Protein AF-A0A235FJE6-F1 (afdb_monomer_lite)

pLDDT: mean 90.98, std 10.03, range [53.72, 97.62]

Sequence (51 aa):
MTTLKDQLDNCQYLLARARIAGDDDAVRRFSERRELLVRQLASLRSHLRAV

Structure (mmCIF, N/CA/C/O backbone):
data_AF-A0A235FJE6-F1
#
_entry.id   AF-A0A235FJE6-F1
#
loop_
_atom_site.group_PDB
_atom_site.id
_atom_site.type_symbol
_atom_site.label_atom_id
_atom_site.label_alt_id
_atom_site.label_comp_id
_atom_site.label_asym_id
_atom_site.label_entity_id
_atom_site.label_seq_id
_atom_site.pdbx_PDB_ins_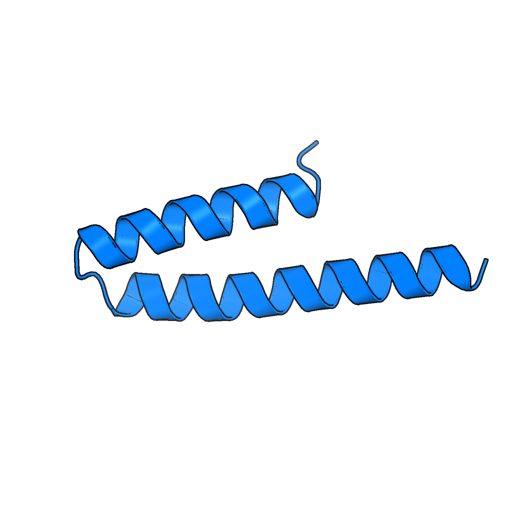code
_atom_site.Cartn_x
_atom_site.Cartn_y
_atom_site.Cartn_z
_atom_site.occupancy
_atom_site.B_iso_or_equiv
_atom_site.auth_seq_id
_atom_site.auth_comp_id
_atom_site.auth_asym_id
_atom_site.auth_atom_id
_atom_site.pdbx_PDB_model_num
ATOM 1 N N . MET A 1 1 ? -5.742 15.342 8.093 1.00 53.72 1 MET A N 1
ATOM 2 C CA . MET A 1 1 ? -5.285 14.042 8.637 1.00 53.72 1 MET A CA 1
ATOM 3 C C . MET A 1 1 ? -5.607 12.977 7.610 1.00 53.72 1 MET A C 1
ATOM 5 O O . MET A 1 1 ? -6.744 12.933 7.170 1.00 53.72 1 MET A O 1
ATOM 9 N N . THR A 1 2 ? -4.629 12.184 7.181 1.00 78.31 2 THR A N 1
ATOM 10 C CA . THR A 1 2 ? -4.845 11.052 6.268 1.00 78.31 2 THR A CA 1
ATOM 11 C C . THR A 1 2 ? -5.265 9.823 7.064 1.00 78.31 2 THR A C 1
ATOM 13 O O . THR A 1 2 ? -4.603 9.454 8.034 1.00 78.31 2 THR A O 1
ATOM 16 N N . THR A 1 3 ? -6.371 9.192 6.680 1.00 90.25 3 THR A N 1
ATOM 17 C CA . THR A 1 3 ? -6.863 7.974 7.336 1.00 90.25 3 THR A CA 1
ATOM 18 C C . THR A 1 3 ? -6.118 6.735 6.831 1.00 90.25 3 THR A C 1
ATOM 20 O O . THR A 1 3 ? -5.488 6.759 5.772 1.00 90.25 3 THR A O 1
ATOM 23 N N . LEU A 1 4 ? -6.206 5.612 7.556 1.00 88.94 4 LEU A N 1
ATOM 24 C CA . LEU A 1 4 ? -5.663 4.326 7.085 1.00 88.94 4 LEU A CA 1
ATOM 25 C C . LEU A 1 4 ? -6.277 3.889 5.745 1.00 88.94 4 LEU A C 1
ATOM 27 O O . LEU A 1 4 ? -5.602 3.247 4.943 1.00 88.94 4 LEU A O 1
ATOM 31 N N . LYS A 1 5 ? -7.537 4.263 5.490 1.00 89.81 5 LYS A N 1
ATOM 32 C CA . LYS A 1 5 ? -8.205 4.014 4.213 1.00 89.81 5 LYS A CA 1
ATOM 33 C C . LYS A 1 5 ? -7.565 4.831 3.087 1.00 89.81 5 LYS A C 1
ATOM 35 O O . LYS A 1 5 ? -7.181 4.246 2.084 1.00 89.81 5 LYS A O 1
ATOM 40 N N . ASP A 1 6 ? -7.337 6.128 3.298 1.00 93.25 6 ASP A N 1
ATOM 41 C CA . ASP A 1 6 ? -6.688 6.990 2.293 1.00 93.25 6 ASP A CA 1
ATOM 42 C C . ASP A 1 6 ? -5.267 6.510 1.966 1.00 93.25 6 ASP A C 1
ATOM 44 O O . ASP A 1 6 ? -4.818 6.554 0.820 1.00 93.25 6 ASP A O 1
ATOM 48 N N . GLN A 1 7 ? -4.544 6.012 2.975 1.00 93.50 7 GLN A N 1
ATOM 49 C CA . GLN A 1 7 ? -3.220 5.424 2.776 1.00 93.50 7 GLN A CA 1
ATOM 50 C C . GLN A 1 7 ? -3.278 4.135 1.950 1.00 93.50 7 GLN A C 1
ATOM 52 O O . GLN A 1 7 ? -2.388 3.905 1.128 1.00 93.50 7 GLN A O 1
ATOM 57 N N . LEU A 1 8 ? -4.305 3.304 2.152 1.00 94.31 8 LEU A N 1
ATOM 58 C CA . LEU A 1 8 ? -4.508 2.080 1.383 1.00 94.31 8 LEU A CA 1
ATOM 59 C C . LEU A 1 8 ? -4.865 2.391 -0.072 1.00 94.31 8 LEU A C 1
ATOM 61 O O . LEU A 1 8 ? -4.246 1.819 -0.969 1.00 94.31 8 LEU A O 1
ATOM 65 N N . ASP A 1 9 ? -5.785 3.327 -0.301 1.00 94.81 9 ASP A N 1
ATOM 66 C CA . ASP A 1 9 ? -6.209 3.743 -1.642 1.00 94.81 9 ASP A CA 1
ATOM 67 C C . ASP A 1 9 ? -5.023 4.332 -2.426 1.00 94.81 9 ASP A C 1
ATOM 69 O O . ASP A 1 9 ? -4.745 3.930 -3.559 1.00 94.81 9 ASP A O 1
ATOM 73 N N . ASN A 1 10 ? -4.223 5.192 -1.787 1.00 95.50 10 ASN A N 1
ATOM 74 C CA . ASN A 1 10 ? -2.999 5.716 -2.393 1.00 95.50 10 ASN A CA 1
ATOM 75 C C . ASN A 1 10 ? -1.957 4.613 -2.668 1.00 95.50 10 ASN A C 1
ATOM 77 O O . ASN A 1 10 ? -1.304 4.611 -3.712 1.00 95.50 10 ASN A O 1
ATOM 81 N N . CYS A 1 11 ? -1.802 3.643 -1.762 1.00 96.25 11 CYS A N 1
ATOM 82 C CA . CYS A 1 11 ? -0.887 2.520 -1.971 1.00 96.25 11 CYS A CA 1
ATOM 83 C C . CYS A 1 11 ? -1.308 1.659 -3.172 1.00 96.25 11 CYS A C 1
ATOM 85 O O . CYS A 1 11 ? -0.452 1.198 -3.926 1.00 96.25 11 CYS A O 1
ATOM 87 N N . GLN A 1 12 ? -2.612 1.456 -3.372 1.00 95.88 12 GLN A N 1
ATOM 88 C CA . GLN A 1 12 ? -3.143 0.732 -4.528 1.00 95.88 12 GLN A CA 1
ATOM 89 C C . GLN A 1 12 ? -2.926 1.506 -5.830 1.00 95.88 12 GLN A C 1
ATOM 91 O O . GLN A 1 12 ? -2.514 0.911 -6.826 1.00 95.88 12 GLN A O 1
ATOM 96 N N . TYR A 1 13 ? -3.125 2.826 -5.809 1.00 96.56 13 TYR A N 1
ATOM 97 C CA . TYR A 1 13 ? -2.828 3.693 -6.947 1.00 96.56 13 TYR A CA 1
ATOM 98 C C . TYR A 1 13 ? -1.348 3.616 -7.361 1.00 96.56 13 TYR A C 1
ATOM 100 O O . TYR A 1 13 ? -1.033 3.387 -8.531 1.00 96.56 13 TYR A O 1
ATOM 108 N N . LEU A 1 14 ? -0.426 3.733 -6.400 1.00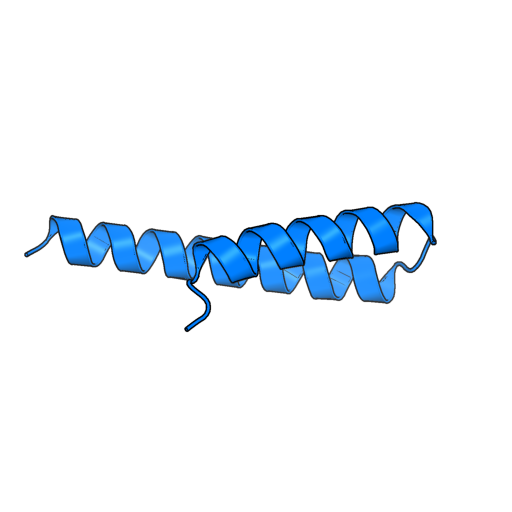 96.19 14 LEU A N 1
ATOM 109 C CA . LEU A 1 14 ? 1.014 3.650 -6.664 1.00 96.19 14 LEU A CA 1
ATOM 110 C C . LEU A 1 14 ? 1.443 2.263 -7.155 1.00 96.19 14 LEU A C 1
ATOM 112 O O . LEU A 1 14 ? 2.276 2.166 -8.053 1.00 96.19 14 LEU A O 1
ATOM 116 N N . LEU A 1 15 ? 0.841 1.198 -6.624 1.00 96.81 15 LEU A N 1
ATOM 117 C CA . LEU A 1 15 ? 1.072 -0.168 -7.089 1.00 96.81 15 LEU A CA 1
ATOM 118 C C . LEU A 1 15 ? 0.623 -0.355 -8.546 1.00 96.81 15 LEU A C 1
ATOM 120 O O . LEU A 1 15 ? 1.354 -0.943 -9.339 1.00 96.81 15 LEU A O 1
ATOM 124 N N . ALA A 1 16 ? -0.558 0.151 -8.913 1.00 97.06 16 ALA A N 1
ATOM 125 C CA . ALA A 1 16 ? -1.039 0.099 -10.293 1.00 97.06 16 ALA A CA 1
ATOM 126 C C . ALA A 1 16 ? -0.085 0.845 -11.234 1.00 97.06 16 ALA A C 1
ATOM 128 O O . ALA A 1 16 ? 0.290 0.321 -12.282 1.00 97.06 16 ALA A O 1
ATOM 129 N N . ARG A 1 17 ? 0.384 2.026 -10.820 1.00 97.56 17 ARG A N 1
ATOM 130 C CA . ARG A 1 17 ? 1.363 2.804 -11.583 1.00 97.56 17 ARG A CA 1
ATOM 131 C C . ARG A 1 17 ? 2.703 2.077 -11.733 1.00 97.56 17 ARG A C 1
ATOM 133 O O . ARG A 1 17 ? 3.245 2.061 -12.831 1.00 97.56 17 ARG A O 1
ATOM 140 N N . ALA A 1 18 ? 3.210 1.458 -10.667 1.00 97.19 18 ALA A N 1
ATOM 141 C CA . ALA A 1 18 ? 4.452 0.685 -10.698 1.00 97.19 18 ALA A CA 1
ATOM 142 C C . ALA A 1 18 ? 4.357 -0.516 -11.651 1.00 97.19 18 ALA A C 1
ATOM 144 O O . ALA A 1 18 ? 5.272 -0.752 -12.431 1.00 97.19 18 ALA A O 1
ATOM 145 N N . ARG A 1 19 ? 3.213 -1.215 -11.660 1.00 96.50 19 ARG A N 1
ATOM 146 C CA . ARG A 1 19 ? 2.949 -2.317 -12.601 1.00 96.50 19 ARG A CA 1
ATOM 147 C C . ARG A 1 19 ? 2.941 -1.851 -14.051 1.00 96.50 19 ARG A C 1
ATOM 149 O O . ARG A 1 19 ? 3.524 -2.514 -14.896 1.00 96.50 19 ARG A O 1
ATOM 156 N N . ILE A 1 20 ? 2.301 -0.715 -14.332 1.00 97.62 20 ILE A N 1
ATOM 157 C CA . ILE A 1 20 ? 2.281 -0.129 -15.681 1.00 97.62 20 ILE A CA 1
ATOM 158 C C . ILE A 1 20 ? 3.696 0.274 -16.116 1.00 97.62 20 ILE A C 1
ATOM 160 O O . ILE A 1 20 ? 4.053 0.100 -17.275 1.00 97.62 20 ILE A O 1
ATOM 164 N N . ALA A 1 21 ? 4.501 0.798 -15.191 1.00 96.94 21 ALA A N 1
ATOM 165 C CA . ALA A 1 21 ? 5.877 1.203 -15.457 1.00 96.94 21 ALA A CA 1
ATOM 166 C C . ALA A 1 21 ? 6.873 0.030 -1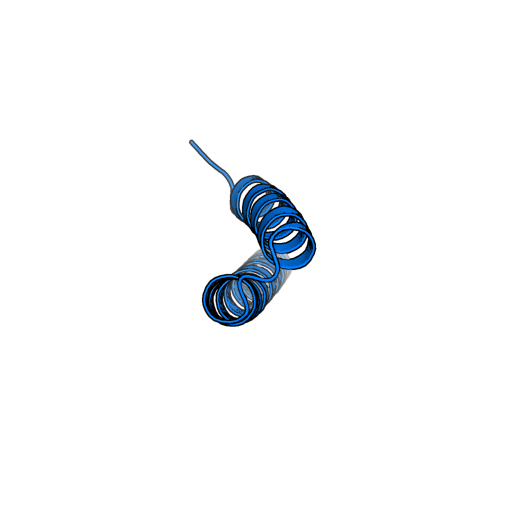5.550 1.00 96.94 21 ALA A C 1
ATOM 168 O O . ALA A 1 21 ? 8.007 0.254 -15.959 1.00 96.94 21 ALA A O 1
ATOM 169 N N . GLY A 1 22 ? 6.480 -1.190 -15.161 1.00 96.62 22 GLY A N 1
ATOM 170 C CA . GLY A 1 22 ? 7.389 -2.339 -15.069 1.00 96.62 22 GLY A CA 1
ATOM 171 C C . GLY A 1 22 ? 8.440 -2.213 -13.958 1.00 96.62 22 GLY A C 1
ATOM 172 O O . GLY A 1 22 ? 9.503 -2.814 -14.052 1.00 96.62 22 GLY A O 1
ATOM 173 N N . ASP A 1 23 ? 8.177 -1.408 -12.923 1.00 97.44 23 ASP A N 1
ATOM 174 C CA . ASP A 1 23 ? 9.085 -1.228 -11.783 1.00 97.44 23 ASP A CA 1
ATOM 175 C C . ASP A 1 23 ? 8.807 -2.300 -10.717 1.00 97.44 23 ASP A C 1
ATOM 177 O O . ASP A 1 23 ? 8.010 -2.101 -9.792 1.00 97.44 23 ASP A O 1
ATOM 181 N N . 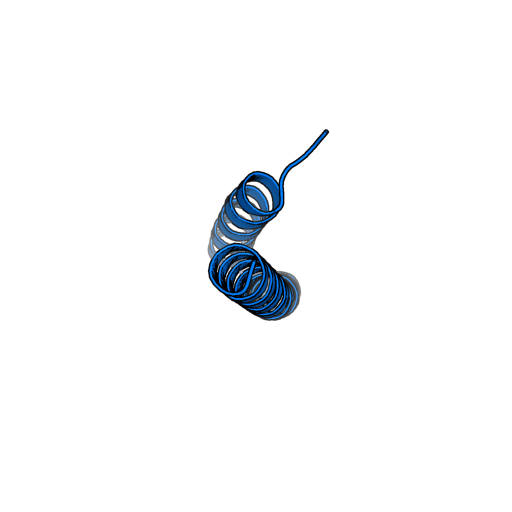ASP A 1 24 ? 9.447 -3.461 -10.869 1.00 96.81 24 ASP A N 1
ATOM 182 C CA . ASP A 1 24 ? 9.240 -4.630 -10.006 1.00 96.81 24 ASP A CA 1
ATOM 183 C C . ASP A 1 24 ? 9.603 -4.367 -8.535 1.00 96.81 24 ASP A C 1
ATOM 185 O O . ASP A 1 24 ? 8.918 -4.844 -7.622 1.00 96.81 24 ASP A O 1
ATOM 189 N N . ASP A 1 25 ? 10.621 -3.544 -8.274 1.00 97.19 25 ASP A N 1
ATOM 190 C CA . ASP A 1 25 ? 11.014 -3.162 -6.915 1.00 97.19 25 ASP A CA 1
ATOM 191 C C . ASP A 1 25 ? 9.959 -2.280 -6.247 1.00 97.19 25 ASP A C 1
ATOM 193 O O . ASP A 1 25 ? 9.650 -2.433 -5.056 1.00 97.19 25 ASP A O 1
ATOM 197 N N . ALA A 1 26 ? 9.372 -1.343 -6.990 1.00 96.12 26 ALA A N 1
ATOM 198 C CA . ALA A 1 26 ? 8.233 -0.580 -6.505 1.00 96.12 26 ALA A CA 1
ATOM 199 C C . ALA A 1 26 ? 7.006 -1.477 -6.297 1.00 96.12 26 ALA A C 1
ATOM 201 O O . ALA A 1 26 ? 6.347 -1.360 -5.261 1.00 96.12 26 ALA A O 1
ATOM 202 N N . VAL A 1 27 ? 6.722 -2.412 -7.211 1.00 97.44 27 VAL A N 1
ATOM 203 C CA . VAL A 1 27 ? 5.618 -3.373 -7.051 1.00 97.44 27 VAL A CA 1
ATOM 204 C C . VAL A 1 27 ? 5.788 -4.197 -5.777 1.00 97.44 27 VAL A C 1
ATOM 206 O O . VAL A 1 27 ? 4.827 -4.317 -5.009 1.00 97.44 27 VAL A O 1
ATOM 209 N N .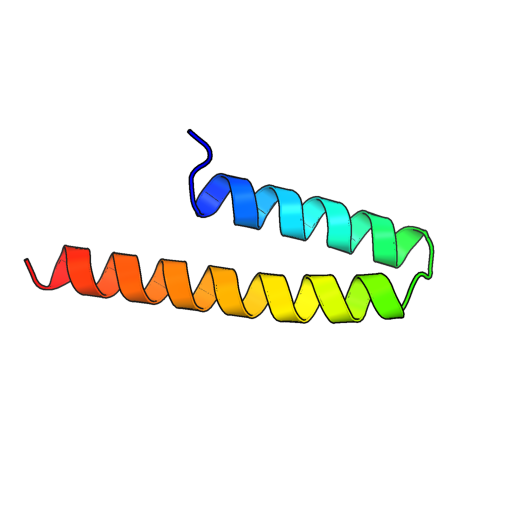 ARG A 1 28 ? 6.990 -4.717 -5.503 1.00 97.12 28 ARG A N 1
ATOM 210 C CA . ARG A 1 28 ? 7.276 -5.474 -4.277 1.00 97.12 28 ARG A CA 1
ATOM 211 C C . ARG A 1 28 ? 7.051 -4.619 -3.030 1.00 97.12 28 ARG A C 1
ATOM 213 O O . ARG A 1 28 ? 6.249 -4.989 -2.172 1.00 97.12 28 ARG A O 1
ATOM 220 N N . ARG A 1 29 ? 7.665 -3.432 -2.965 1.00 96.88 29 ARG A N 1
ATOM 221 C CA . ARG A 1 29 ? 7.535 -2.516 -1.815 1.00 96.88 29 ARG A CA 1
ATOM 222 C C . ARG A 1 29 ? 6.089 -2.100 -1.549 1.00 96.88 29 ARG A C 1
ATOM 224 O O . ARG A 1 29 ? 5.647 -2.084 -0.400 1.00 96.88 29 ARG A O 1
ATOM 231 N N . PHE A 1 30 ? 5.332 -1.757 -2.590 1.00 96.38 30 PHE A N 1
ATOM 232 C CA . PHE A 1 30 ? 3.931 -1.369 -2.431 1.00 96.38 30 PHE A CA 1
ATOM 233 C C . PHE A 1 30 ? 3.030 -2.561 -2.090 1.00 96.38 30 PHE A C 1
ATOM 235 O O . PHE A 1 30 ? 2.044 -2.379 -1.378 1.00 96.38 30 PHE A O 1
ATOM 242 N N . SER A 1 31 ? 3.371 -3.777 -2.523 1.00 94.81 31 SER A N 1
ATOM 243 C CA . SER A 1 31 ? 2.645 -4.991 -2.126 1.00 94.81 31 SER A CA 1
ATOM 244 C C . SER A 1 31 ? 2.802 -5.267 -0.630 1.00 94.81 31 SER A C 1
ATOM 246 O O . SER A 1 31 ? 1.799 -5.412 0.069 1.00 94.81 31 SER A O 1
ATOM 248 N N . GLU A 1 32 ? 4.035 -5.232 -0.121 1.00 96.38 32 GLU A N 1
ATOM 249 C CA . GLU A 1 32 ? 4.336 -5.390 1.311 1.00 96.38 32 GLU A CA 1
ATOM 250 C C . GLU A 1 32 ? 3.631 -4.311 2.148 1.00 96.38 32 GLU A C 1
ATOM 252 O O . GLU A 1 32 ? 2.976 -4.595 3.155 1.00 96.38 32 GLU A O 1
ATOM 257 N N . ARG A 1 33 ? 3.686 -3.054 1.689 1.00 95.06 33 ARG A N 1
ATOM 258 C CA . ARG A 1 33 ? 3.008 -1.941 2.362 1.00 95.06 33 ARG A CA 1
ATOM 259 C C . ARG A 1 33 ? 1.487 -2.106 2.373 1.00 95.06 33 ARG A C 1
ATOM 261 O O . ARG A 1 33 ? 0.857 -1.802 3.387 1.00 95.06 33 ARG A O 1
ATOM 268 N N . ARG A 1 34 ? 0.891 -2.604 1.285 1.00 95.38 34 ARG A N 1
ATOM 269 C CA . ARG A 1 34 ? -0.547 -2.897 1.213 1.00 95.38 34 ARG A CA 1
ATOM 270 C C .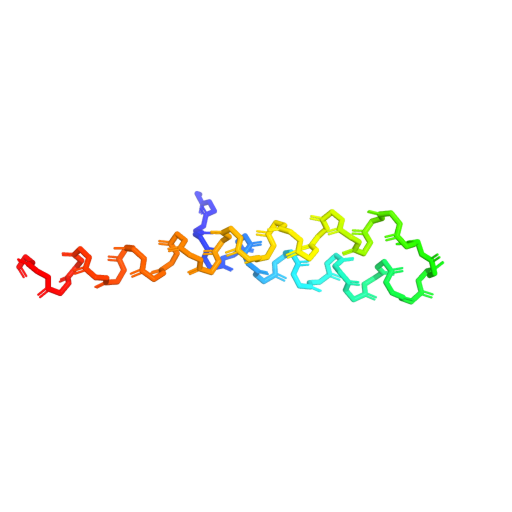 ARG A 1 34 ? -0.946 -3.935 2.259 1.00 95.38 34 ARG A C 1
ATOM 272 O O . ARG A 1 34 ? -1.950 -3.746 2.938 1.00 95.38 34 ARG A O 1
ATOM 279 N N . GLU A 1 35 ? -0.174 -5.009 2.406 1.00 95.62 35 GLU A N 1
ATOM 280 C CA . GLU A 1 35 ? -0.453 -6.048 3.406 1.00 95.62 35 GLU A CA 1
ATOM 281 C C . GLU A 1 35 ? -0.401 -5.508 4.834 1.00 95.62 35 GLU A C 1
ATOM 283 O O . GLU A 1 35 ? -1.299 -5.792 5.632 1.00 95.62 35 GLU A O 1
ATOM 288 N N . LEU A 1 36 ? 0.600 -4.683 5.149 1.00 95.44 36 LEU A N 1
ATOM 289 C CA . LEU A 1 36 ? 0.702 -4.036 6.455 1.00 95.44 36 LEU A CA 1
ATOM 290 C C . LEU A 1 36 ? -0.526 -3.161 6.749 1.00 95.44 36 LEU A C 1
ATOM 292 O O . LEU A 1 36 ? -1.115 -3.270 7.825 1.00 95.44 36 LEU A O 1
ATOM 296 N N . LEU A 1 37 ? -0.941 -2.332 5.786 1.00 93.62 37 LEU A N 1
ATOM 297 C CA . LEU A 1 37 ? -2.108 -1.458 5.930 1.00 93.62 37 LEU A CA 1
ATOM 298 C C . LEU A 1 37 ? -3.401 -2.257 6.124 1.00 93.62 37 LEU A C 1
ATOM 300 O O . LEU A 1 37 ? -4.215 -1.908 6.977 1.00 93.62 37 LEU A O 1
ATOM 304 N N . VAL A 1 38 ? -3.574 -3.365 5.399 1.00 93.44 38 VAL A N 1
ATOM 305 C CA . VAL A 1 38 ? -4.729 -4.260 5.576 1.00 93.44 38 VAL A CA 1
ATOM 306 C C . VAL A 1 38 ? -4.743 -4.876 6.978 1.00 93.44 38 VAL A C 1
ATOM 308 O O . VAL A 1 38 ? -5.793 -4.891 7.623 1.00 93.44 38 VAL A O 1
ATOM 311 N N . ARG A 1 39 ? -3.591 -5.330 7.494 1.00 94.00 39 ARG A N 1
ATOM 312 C CA . ARG A 1 39 ? -3.483 -5.861 8.866 1.00 94.00 39 ARG A CA 1
ATOM 313 C C . ARG A 1 39 ? -3.808 -4.800 9.918 1.00 94.00 39 ARG A C 1
ATOM 315 O O . ARG A 1 39 ? -4.525 -5.095 10.871 1.00 94.00 39 ARG A O 1
ATOM 322 N N . GLN A 1 40 ? -3.332 -3.569 9.736 1.00 93.00 40 GLN A N 1
ATOM 323 C CA . GLN A 1 40 ? -3.660 -2.451 10.628 1.00 93.00 40 GLN A CA 1
ATOM 324 C C . GLN A 1 40 ? -5.158 -2.137 10.607 1.00 93.00 40 GLN A C 1
ATOM 326 O O . GLN A 1 40 ? -5.762 -1.970 11.665 1.00 93.00 40 GLN A O 1
ATOM 331 N N . LEU A 1 41 ? -5.778 -2.131 9.423 1.00 90.88 41 LEU A N 1
ATOM 332 C CA . LEU A 1 41 ? -7.216 -1.910 9.281 1.00 90.88 41 LEU A CA 1
ATOM 333 C C . LEU A 1 41 ? -8.028 -3.011 9.980 1.00 90.88 41 LEU A C 1
ATOM 335 O O . LEU A 1 41 ? -9.009 -2.720 10.662 1.00 90.88 41 LEU A O 1
ATOM 339 N N . ALA A 1 42 ? -7.610 -4.272 9.836 1.00 91.06 42 ALA A N 1
ATOM 340 C CA . ALA A 1 42 ? -8.234 -5.405 10.512 1.00 91.06 42 ALA A CA 1
ATOM 341 C C . ALA A 1 42 ? -8.093 -5.300 12.039 1.00 91.06 42 ALA A C 1
ATOM 343 O O . ALA A 1 42 ? -9.084 -5.447 12.747 1.00 91.06 42 ALA A O 1
ATOM 344 N N . SER A 1 43 ? -6.899 -4.970 12.540 1.00 91.38 43 SER A N 1
ATOM 345 C CA . SER A 1 43 ? -6.653 -4.763 13.974 1.00 91.38 43 SER A CA 1
ATOM 346 C C . SER A 1 43 ? -7.514 -3.638 14.552 1.00 91.38 43 SER A C 1
ATOM 348 O O . SER A 1 43 ? -8.112 -3.800 15.616 1.00 91.38 43 SER A O 1
ATOM 350 N N . LEU A 1 44 ? -7.643 -2.520 13.832 1.00 89.19 44 LEU A N 1
ATOM 351 C CA . LEU A 1 44 ? -8.483 -1.399 14.249 1.00 89.19 44 LEU A CA 1
ATOM 352 C C . LEU A 1 44 ? -9.965 -1.799 14.307 1.00 89.19 44 LEU A C 1
ATOM 354 O O . LEU A 1 44 ? -10.655 -1.477 15.269 1.00 89.19 44 LEU A O 1
ATOM 358 N N . ARG A 1 45 ? -10.453 -2.551 13.309 1.00 86.38 45 ARG A N 1
ATOM 359 C CA . ARG A 1 45 ? -11.833 -3.069 13.299 1.00 86.38 45 ARG A CA 1
ATOM 360 C C . ARG A 1 45 ? -12.088 -4.055 14.437 1.00 86.38 45 ARG A C 1
ATOM 362 O O . ARG A 1 45 ? -13.165 -4.013 15.021 1.00 86.38 45 ARG A O 1
ATOM 369 N N . SER A 1 46 ? -11.122 -4.915 14.756 1.00 85.69 46 SER A N 1
ATOM 370 C CA . SER A 1 46 ? -11.224 -5.836 15.892 1.00 85.69 46 SER A CA 1
ATOM 371 C C . SER A 1 46 ? -11.277 -5.088 17.224 1.00 85.69 46 SER A C 1
ATOM 373 O O . SER A 1 46 ? -12.132 -5.403 18.044 1.00 85.69 46 SER A O 1
ATOM 375 N N . HIS A 1 47 ? -10.439 -4.063 17.415 1.00 78.44 47 HIS A N 1
ATOM 376 C CA . HIS A 1 47 ? -10.488 -3.218 18.613 1.00 78.44 47 HIS A CA 1
ATOM 377 C C . HIS A 1 47 ? -11.824 -2.486 18.747 1.00 78.44 47 HIS A C 1
ATOM 379 O O . HIS A 1 47 ? -12.426 -2.523 19.810 1.00 78.44 47 HIS A O 1
ATOM 385 N N . LEU A 1 48 ? -12.327 -1.883 17.665 1.00 76.38 48 LEU A N 1
ATOM 386 C CA . LEU A 1 48 ? -13.618 -1.187 17.677 1.00 76.38 48 LEU A CA 1
ATOM 387 C C . LEU A 1 48 ? -14.809 -2.111 17.970 1.00 76.38 48 LEU A C 1
ATOM 389 O O . LEU A 1 48 ? -15.842 -1.631 18.411 1.00 76.38 48 LEU A O 1
ATOM 393 N N . ARG A 1 49 ? -14.691 -3.417 17.700 1.00 74.38 49 ARG A N 1
ATOM 394 C CA . ARG A 1 49 ? -15.737 -4.408 17.992 1.00 74.38 49 ARG A CA 1
ATOM 395 C C . ARG A 1 49 ? -15.648 -4.975 19.414 1.00 74.38 49 ARG A C 1
ATOM 397 O O . ARG A 1 49 ? -16.609 -5.582 19.873 1.00 74.38 49 ARG A O 1
ATOM 404 N N . ALA A 1 50 ? -14.494 -4.844 20.063 1.00 66.50 50 ALA A N 1
ATOM 405 C CA . ALA A 1 50 ? -14.248 -5.340 21.415 1.00 66.50 50 ALA A CA 1
ATOM 406 C C . ALA A 1 50 ? -14.564 -4.305 22.514 1.00 66.50 50 ALA A C 1
ATOM 408 O O . ALA A 1 50 ? -14.517 -4.663 23.689 1.00 66.50 50 ALA A O 1
ATOM 409 N N . VAL A 1 51 ? -14.853 -3.054 22.134 1.00 53.78 51 VAL A N 1
ATOM 410 C CA . VAL A 1 51 ? -15.254 -1.944 23.018 1.00 53.78 51 VAL A CA 1
ATOM 411 C C . VAL A 1 51 ? -16.769 -1.798 23.034 1.00 53.78 51 VAL A C 1
ATOM 413 O O . VAL A 1 51 ? -17.380 -1.957 21.953 1.00 53.78 51 VAL A O 1
#

Radius of gyration: 12.98 Å; chains: 1; bounding box: 27×20×39 Å

Secondary structure (DSSP, 8-state):
---HHHHHHHHHHHHHHHHHHT-HHHHHHHHHHHHHHHHHHHHHHHHHHH-

Foldseek 3Di:
DQDLVNVLVVLVVQLVVCVVVVVVVSVVVSVVVNVVSVVVVVVVVVVVVVD